Protein AF-A0A2X2W820-F1 (afdb_monomer_lite)

Foldseek 3Di:
DDDDFWDFACPPPGRDTHPDNHDPVVVVVVVVVCCVPVPVCPVVCVDPLVVVLFVVLCVVPQFDPVCVVVVHGDGDPDDDQPDDCVPPVCSVNDPPPD

pLDDT: mean 86.72, std 7.35, range [50.22, 94.31]

Secondary structure (DSSP, 8-state):
-PPPPPEE-SSTT---EESSSS-HHHHHHHHHHHHHHH-GGGGGGGSHHHHHHHHHHHHH--B-HHHHHTT---B------SS--TT-HHHHH-S---

Organism: Clostridium cochlearium (NCBI:txid1494)

Radius of gyration: 21.07 Å; chains: 1; bounding box: 53×29×50 Å

Structure (mmCIF, N/CA/C/O backbone):
data_AF-A0A2X2W820-F1
#
_entry.id   AF-A0A2X2W820-F1
#
loop_
_atom_site.group_PDB
_atom_site.id
_atom_site.type_symbol
_atom_site.label_atom_id
_atom_site.label_alt_id
_atom_site.label_comp_id
_atom_site.label_asym_id
_atom_site.label_entity_id
_atom_site.label_seq_id
_atom_site.pdbx_PDB_ins_code
_atom_site.Cartn_x
_atom_site.Cartn_y
_atom_site.Cartn_z
_atom_site.occupancy
_atom_site.B_iso_or_equiv
_atom_site.auth_seq_id
_atom_site.auth_comp_id
_atom_site.auth_asym_id
_atom_site.auth_atom_id
_atom_site.pdbx_PDB_model_num
ATOM 1 N N . MET A 1 1 ? 32.799 -17.202 -4.151 1.00 73.81 1 MET A N 1
ATOM 2 C CA . MET A 1 1 ? 32.008 -17.813 -5.245 1.00 73.81 1 MET A CA 1
ATOM 3 C C . MET A 1 1 ? 32.164 -16.968 -6.507 1.00 73.81 1 MET A C 1
ATOM 5 O O . MET A 1 1 ? 32.068 -15.749 -6.387 1.00 73.81 1 MET A O 1
ATOM 9 N N . PRO A 1 2 ? 32.434 -17.568 -7.680 1.00 84.69 2 PRO A N 1
ATOM 10 C CA . PRO A 1 2 ? 32.554 -16.828 -8.935 1.00 84.69 2 PRO A CA 1
ATOM 11 C C . PRO A 1 2 ? 31.207 -16.217 -9.349 1.00 84.69 2 PRO A C 1
ATOM 13 O O . PRO A 1 2 ? 30.159 -16.843 -9.201 1.00 84.69 2 PRO A O 1
ATOM 16 N N . ARG A 1 3 ? 31.224 -14.972 -9.843 1.00 85.06 3 ARG A N 1
ATOM 17 C CA . ARG A 1 3 ? 30.019 -14.286 -10.333 1.00 85.06 3 ARG A CA 1
ATOM 18 C C . ARG A 1 3 ? 29.724 -14.703 -11.771 1.00 85.06 3 ARG A C 1
ATOM 20 O O . ARG A 1 3 ? 30.639 -14.874 -12.570 1.00 85.06 3 ARG A O 1
ATOM 27 N N . LYS A 1 4 ? 28.436 -14.810 -12.104 1.00 85.12 4 LYS A N 1
ATOM 28 C CA . LYS A 1 4 ? 27.986 -15.025 -13.484 1.00 85.12 4 LYS A CA 1
ATOM 29 C C . LYS A 1 4 ? 28.462 -13.875 -14.394 1.00 85.12 4 LYS A C 1
ATOM 31 O O . LYS A 1 4 ? 28.409 -12.720 -13.960 1.00 85.12 4 LYS A O 1
ATOM 36 N N . PRO A 1 5 ? 28.899 -14.159 -15.633 1.00 88.88 5 PRO A N 1
ATOM 37 C CA . PRO A 1 5 ? 29.259 -13.118 -16.589 1.00 88.88 5 PRO A CA 1
ATOM 38 C C . PRO A 1 5 ? 28.038 -12.259 -16.949 1.00 88.88 5 PRO A C 1
ATOM 40 O O . PRO A 1 5 ? 26.891 -12.714 -16.881 1.00 88.88 5 PRO A O 1
ATOM 43 N N . LYS A 1 6 ? 28.282 -11.001 -17.333 1.00 91.00 6 LYS A N 1
ATOM 44 C CA . LYS A 1 6 ? 27.225 -10.113 -17.834 1.00 91.00 6 LYS A CA 1
ATOM 45 C C . LYS A 1 6 ? 26.753 -10.605 -19.203 1.00 91.00 6 LYS A C 1
ATOM 47 O O . LYS A 1 6 ? 27.565 -11.027 -20.020 1.00 91.00 6 LYS A O 1
ATOM 52 N N . LYS A 1 7 ? 25.449 -10.521 -19.451 1.00 90.75 7 LYS A N 1
ATOM 53 C CA . LYS A 1 7 ? 24.805 -10.933 -20.704 1.00 90.75 7 LYS A CA 1
ATOM 54 C C . LYS A 1 7 ? 24.215 -9.720 -21.433 1.00 90.75 7 LYS A C 1
ATOM 56 O O . LYS A 1 7 ? 23.846 -8.752 -20.762 1.00 90.75 7 LYS A O 1
ATOM 61 N N . PRO A 1 8 ? 24.120 -9.739 -22.772 1.00 92.62 8 PRO A N 1
ATOM 62 C CA . PRO A 1 8 ? 23.530 -8.632 -23.518 1.00 92.62 8 PRO A CA 1
ATOM 63 C C . PRO A 1 8 ? 22.077 -8.388 -23.098 1.00 92.62 8 PRO A C 1
ATOM 65 O O . PRO A 1 8 ? 21.351 -9.312 -22.720 1.00 92.62 8 PRO A O 1
ATOM 68 N N . CYS A 1 9 ? 21.664 -7.125 -23.141 1.00 94.31 9 CYS A N 1
ATOM 69 C CA . CYS A 1 9 ? 20.281 -6.719 -22.940 1.00 94.31 9 CYS A CA 1
ATOM 70 C C . CYS A 1 9 ? 19.371 -7.390 -23.984 1.00 94.31 9 CYS A C 1
ATOM 72 O O . CYS A 1 9 ? 19.682 -7.401 -25.169 1.00 94.31 9 CYS A O 1
ATOM 74 N N . LYS A 1 10 ? 18.215 -7.914 -23.559 1.00 92.50 10 LYS A N 1
ATOM 75 C CA . LYS A 1 10 ? 17.258 -8.600 -24.448 1.00 92.50 10 LYS A CA 1
ATOM 76 C C . LYS A 1 10 ? 16.485 -7.646 -25.378 1.00 92.50 10 LYS A C 1
ATOM 78 O O . LYS A 1 10 ? 15.791 -8.102 -26.280 1.00 92.50 10 LYS A O 1
ATOM 83 N N . TYR A 1 11 ? 16.568 -6.336 -25.150 1.00 90.88 11 TYR A N 1
ATOM 84 C CA . TYR A 1 11 ? 15.905 -5.343 -25.997 1.00 90.88 11 TYR A CA 1
ATOM 85 C C . TYR A 1 11 ? 16.557 -5.294 -27.394 1.00 90.88 11 TYR A C 1
ATOM 87 O O . TYR A 1 11 ? 17.789 -5.226 -27.466 1.00 90.88 11 TYR A O 1
ATOM 95 N N . PRO A 1 12 ? 15.774 -5.324 -28.490 1.00 91.88 12 PRO A N 1
ATOM 96 C CA . PRO A 1 12 ? 16.311 -5.383 -29.848 1.00 91.88 12 PRO A CA 1
ATOM 97 C C . PRO A 1 12 ? 17.219 -4.182 -30.143 1.00 91.88 12 PRO A C 1
ATOM 99 O O . PRO A 1 12 ? 16.838 -3.034 -29.934 1.00 91.88 12 PRO A O 1
ATOM 102 N N . GLY A 1 13 ? 18.440 -4.453 -30.612 1.00 88.88 13 GLY A N 1
ATOM 103 C CA . GLY A 1 13 ? 19.415 -3.417 -30.973 1.00 88.88 13 GLY A CA 1
ATOM 104 C C . GLY A 1 13 ? 20.142 -2.749 -29.799 1.00 88.88 13 GLY A C 1
ATOM 105 O O . GLY A 1 13 ? 20.891 -1.803 -30.022 1.00 88.88 13 GLY A O 1
ATOM 106 N N . CYS A 1 14 ? 19.966 -3.212 -28.555 1.00 90.81 14 CYS A N 1
ATOM 107 C CA . CYS A 1 14 ? 20.677 -2.646 -27.408 1.00 90.81 14 CYS A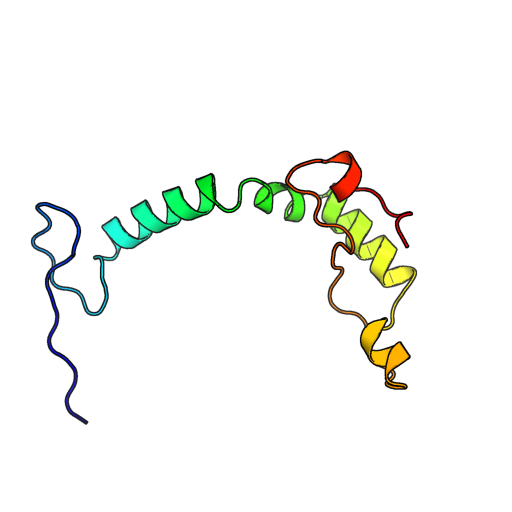 CA 1
ATOM 108 C C . CYS A 1 14 ? 22.066 -3.294 -27.211 1.00 90.81 14 CYS A C 1
ATOM 110 O O . CYS A 1 14 ? 22.127 -4.494 -26.939 1.00 90.81 14 CYS A O 1
ATOM 112 N N . PRO A 1 15 ? 23.174 -2.526 -27.254 1.00 89.50 15 PRO A N 1
ATOM 113 C CA . PRO A 1 15 ? 24.528 -3.067 -27.074 1.00 89.50 15 PRO A CA 1
ATOM 114 C C . PRO A 1 15 ? 24.934 -3.279 -25.600 1.00 89.50 15 PRO A C 1
ATOM 116 O O . PRO A 1 15 ? 26.001 -3.821 -25.323 1.00 89.50 15 PRO A O 1
ATOM 119 N N . GLU A 1 16 ? 24.112 -2.853 -24.638 1.00 91.88 16 GLU A N 1
ATOM 120 C CA . GLU A 1 16 ? 24.472 -2.844 -23.214 1.00 91.88 16 GLU A CA 1
ATOM 121 C C . GLU A 1 16 ? 24.543 -4.251 -22.593 1.00 91.88 16 GLU A C 1
ATOM 123 O O . GLU A 1 16 ? 23.627 -5.067 -22.739 1.00 91.88 16 GLU A O 1
ATOM 128 N N . LEU A 1 17 ? 25.592 -4.503 -21.799 1.00 90.88 17 LEU A N 1
ATOM 129 C CA . LEU A 1 17 ? 25.773 -5.728 -21.011 1.00 90.88 17 LEU A CA 1
ATOM 130 C C . LEU A 1 17 ? 25.204 -5.577 -19.596 1.00 90.88 17 LEU A C 1
ATOM 132 O O . LEU A 1 17 ? 25.503 -4.632 -18.866 1.00 90.88 17 LEU A O 1
ATOM 136 N N . THR A 1 18 ? 24.415 -6.556 -19.165 1.00 90.94 18 THR A N 1
ATOM 137 C CA . THR A 1 18 ? 23.597 -6.475 -17.953 1.00 90.94 18 THR A CA 1
ATOM 138 C C . THR A 1 18 ? 23.669 -7.764 -17.137 1.00 90.94 18 THR A C 1
ATOM 140 O O . THR A 1 18 ? 23.970 -8.839 -17.650 1.00 90.94 18 THR A O 1
ATOM 143 N N . GLU A 1 19 ? 23.400 -7.675 -15.835 1.00 89.44 19 GLU A N 1
ATOM 144 C CA . GLU A 1 19 ? 23.305 -8.856 -14.957 1.00 89.44 19 GLU A CA 1
ATOM 145 C C . GLU A 1 19 ? 21.906 -9.507 -14.994 1.00 89.44 19 GLU A C 1
ATOM 147 O O . GLU A 1 19 ? 21.725 -10.658 -14.572 1.00 89.44 19 GLU A O 1
ATOM 152 N N . GLY A 1 20 ? 20.918 -8.748 -15.481 1.00 87.69 20 GLY A N 1
ATOM 153 C CA . GLY A 1 20 ? 19.508 -9.112 -15.596 1.00 87.69 20 GLY A CA 1
ATOM 154 C C . GLY A 1 20 ? 19.082 -9.319 -17.047 1.00 87.69 20 GLY A C 1
ATOM 155 O O . GLY A 1 20 ? 19.896 -9.636 -17.902 1.00 87.69 20 GLY A O 1
ATOM 156 N N . ASN A 1 21 ? 17.785 -9.187 -17.325 1.00 88.44 21 ASN A N 1
ATOM 157 C CA . ASN A 1 21 ? 17.253 -9.372 -18.681 1.00 88.44 21 ASN A CA 1
ATOM 158 C C . ASN A 1 21 ? 17.343 -8.103 -19.540 1.00 88.44 21 ASN A C 1
ATOM 160 O O . ASN A 1 21 ? 17.451 -8.202 -20.759 1.00 88.44 21 ASN A O 1
ATOM 164 N N . TYR A 1 22 ? 17.309 -6.929 -18.909 1.00 93.25 22 TYR A N 1
ATOM 165 C CA . TYR A 1 22 ? 17.304 -5.632 -19.576 1.00 93.25 22 TYR A CA 1
ATOM 166 C C . TYR A 1 22 ? 18.291 -4.672 -18.909 1.00 93.25 22 TYR A C 1
ATOM 168 O O . TYR A 1 22 ? 18.611 -4.814 -17.725 1.00 93.25 22 TYR A O 1
ATOM 176 N N . CYS A 1 23 ? 18.758 -3.668 -19.656 1.00 93.12 23 CYS A N 1
ATOM 177 C CA . CYS A 1 23 ? 19.552 -2.580 -19.086 1.00 93.12 23 CYS A CA 1
ATOM 178 C C . CYS A 1 23 ? 18.656 -1.673 -18.233 1.00 93.12 23 CYS A C 1
ATOM 180 O O . CYS A 1 23 ? 17.431 -1.749 -18.308 1.00 93.12 23 CYS A O 1
ATOM 182 N N . LYS A 1 24 ? 19.242 -0.791 -17.416 1.00 91.31 24 LYS A N 1
ATOM 183 C CA . LYS A 1 24 ? 18.466 0.072 -16.502 1.00 91.31 24 LYS A CA 1
ATOM 184 C C . LYS A 1 24 ? 17.399 0.906 -17.230 1.00 91.31 24 LYS A C 1
ATOM 186 O O . LYS A 1 24 ? 16.325 1.121 -16.674 1.00 91.31 24 LYS A O 1
ATOM 191 N N . MET A 1 25 ? 17.684 1.340 -18.461 1.00 89.44 25 MET A N 1
ATOM 192 C CA . MET A 1 25 ? 16.746 2.092 -19.302 1.00 89.44 25 MET A CA 1
ATOM 193 C C . MET A 1 25 ? 15.585 1.218 -19.777 1.00 89.44 25 MET A C 1
ATOM 195 O O . MET A 1 25 ? 14.439 1.498 -19.428 1.00 89.44 25 MET A O 1
ATOM 199 N N . HIS A 1 26 ? 15.869 0.104 -20.455 1.00 92.56 26 HIS A N 1
ATOM 200 C CA . HIS A 1 26 ? 14.827 -0.799 -20.954 1.00 92.56 26 HIS A CA 1
ATOM 201 C C . HIS A 1 26 ? 14.035 -1.468 -19.825 1.00 92.56 26 HIS A C 1
ATOM 203 O O . HIS A 1 26 ? 12.829 -1.658 -19.930 1.00 92.56 26 HIS A O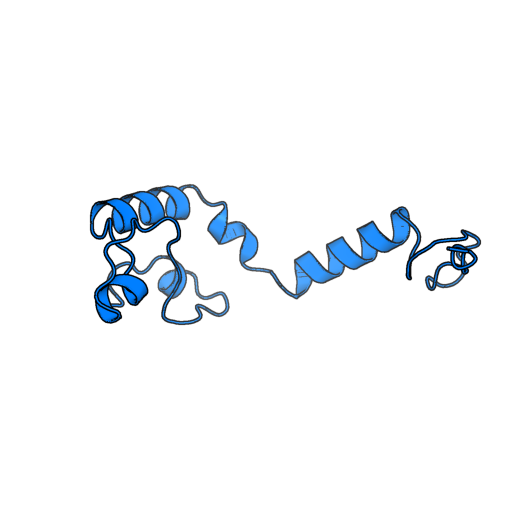 1
ATOM 209 N N . GLN A 1 27 ? 14.667 -1.745 -18.683 1.00 92.12 27 GLN A N 1
ATOM 210 C CA . GLN A 1 27 ? 13.959 -2.233 -17.504 1.00 92.12 27 GLN A CA 1
ATOM 211 C C . GLN A 1 27 ? 12.917 -1.215 -17.022 1.00 92.12 27 GLN A C 1
ATOM 213 O O . GLN A 1 27 ? 11.819 -1.606 -16.631 1.00 92.12 27 GLN A O 1
ATOM 218 N N . LYS A 1 28 ? 13.236 0.085 -17.045 1.00 89.38 28 LYS A N 1
ATOM 219 C CA . LYS A 1 28 ? 12.306 1.151 -16.649 1.00 89.38 28 LYS A CA 1
ATOM 220 C C . LYS A 1 28 ? 11.141 1.273 -17.631 1.00 89.38 28 LYS A C 1
ATOM 222 O O . LYS A 1 28 ? 10.010 1.437 -17.180 1.00 89.38 28 LYS A O 1
ATOM 227 N N . GLU A 1 29 ? 11.410 1.173 -18.928 1.00 89.69 29 GLU A N 1
ATOM 228 C CA . GLU A 1 29 ? 10.391 1.205 -19.983 1.00 89.69 29 GLU A CA 1
ATOM 229 C C . GLU A 1 29 ? 9.400 0.043 -19.851 1.00 89.69 29 GLU A C 1
ATOM 231 O O . GLU A 1 29 ? 8.212 0.274 -19.626 1.00 89.69 29 GLU A O 1
ATOM 236 N N . ILE A 1 30 ? 9.902 -1.195 -19.827 1.00 87.94 30 ILE A N 1
ATOM 237 C CA . ILE A 1 30 ? 9.079 -2.401 -19.664 1.00 87.94 30 ILE A CA 1
ATOM 238 C C . ILE A 1 30 ? 8.298 -2.360 -18.345 1.00 87.94 30 ILE A C 1
ATOM 240 O O . ILE A 1 30 ? 7.113 -2.689 -18.296 1.00 87.94 30 ILE A O 1
ATOM 244 N N . ASN A 1 31 ? 8.929 -1.907 -17.255 1.00 87.25 31 ASN A N 1
ATOM 245 C CA . ASN A 1 31 ? 8.240 -1.755 -15.976 1.00 87.25 31 ASN A CA 1
ATOM 246 C C . ASN A 1 31 ? 7.118 -0.714 -16.050 1.00 87.25 31 ASN A C 1
ATOM 248 O O . ASN A 1 31 ? 6.078 -0.908 -15.420 1.00 87.25 31 ASN A O 1
ATOM 252 N N . ARG A 1 32 ? 7.312 0.403 -16.758 1.00 84.44 32 ARG A N 1
ATOM 253 C CA . ARG A 1 32 ? 6.281 1.437 -16.922 1.00 84.44 32 ARG A CA 1
ATOM 254 C C . ARG A 1 32 ? 5.070 0.862 -17.646 1.00 84.44 32 ARG A C 1
ATOM 256 O O . ARG A 1 32 ? 3.955 1.020 -17.153 1.00 84.44 32 ARG A O 1
ATOM 263 N N . GLU A 1 33 ? 5.300 0.167 -18.751 1.00 82.94 33 GLU A N 1
ATOM 264 C CA . GLU A 1 33 ? 4.247 -0.455 -19.550 1.00 82.94 33 GLU A CA 1
ATOM 265 C C . GLU A 1 33 ? 3.495 -1.540 -18.771 1.00 82.94 33 GLU A C 1
ATOM 267 O O . GLU A 1 33 ? 2.265 -1.509 -18.688 1.00 82.94 33 GLU A O 1
ATOM 272 N N . TYR A 1 34 ? 4.223 -2.421 -18.078 1.00 80.44 34 TYR A N 1
ATOM 273 C CA . TYR A 1 34 ? 3.624 -3.427 -17.202 1.00 80.44 34 TYR A CA 1
ATOM 274 C C . TYR A 1 34 ? 2.777 -2.796 -16.088 1.00 80.44 34 TYR A C 1
ATOM 276 O O . TYR A 1 34 ? 1.659 -3.234 -15.827 1.00 80.44 34 TYR A O 1
ATOM 284 N N . ASN A 1 35 ? 3.278 -1.755 -15.413 1.00 77.50 35 ASN A N 1
ATOM 285 C CA . ASN A 1 35 ? 2.523 -1.093 -14.344 1.00 77.50 35 ASN A CA 1
ATOM 286 C C . ASN A 1 35 ? 1.274 -0.373 -14.871 1.00 77.50 35 ASN A C 1
ATOM 288 O O . ASN A 1 35 ? 0.271 -0.339 -14.161 1.00 77.50 35 ASN A O 1
ATOM 292 N N . CYS A 1 36 ? 1.332 0.198 -16.077 1.00 70.12 36 CYS A N 1
ATOM 293 C CA . CYS A 1 36 ? 0.189 0.855 -16.705 1.00 70.12 36 CYS A CA 1
ATOM 294 C C . CYS A 1 36 ? -0.905 -0.160 -17.072 1.00 70.12 36 CYS A C 1
ATOM 296 O O . CYS A 1 36 ? -2.069 0.055 -16.741 1.00 70.12 36 CYS A O 1
ATOM 298 N N . SER A 1 37 ? -0.512 -1.294 -17.655 1.00 72.69 37 SER A N 1
ATOM 299 C CA . SER A 1 37 ? -1.440 -2.300 -18.187 1.00 72.69 37 SER A CA 1
ATOM 300 C C . SER A 1 37 ? -1.992 -3.248 -17.115 1.00 72.69 37 SER A C 1
ATOM 302 O O . SER A 1 37 ? -3.194 -3.483 -17.055 1.00 72.69 37 SER A O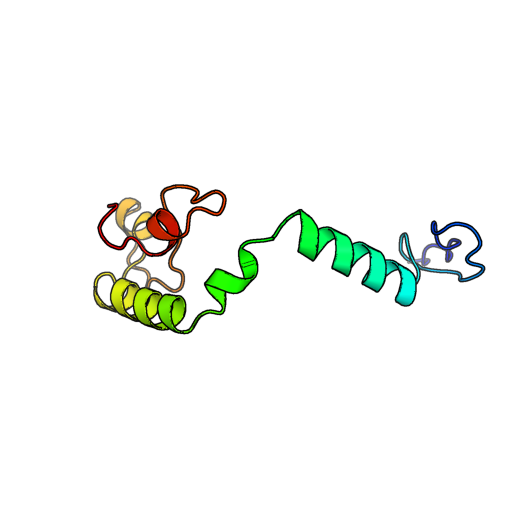 1
ATOM 304 N N . ASN A 1 38 ? -1.143 -3.762 -16.216 1.00 72.81 38 ASN A N 1
ATOM 305 C CA . ASN A 1 38 ? -1.542 -4.785 -15.235 1.00 72.81 38 ASN A CA 1
ATOM 306 C C . ASN A 1 38 ? -2.005 -4.225 -13.884 1.00 72.81 38 ASN A C 1
ATOM 308 O O . ASN A 1 38 ? -2.508 -4.980 -13.052 1.00 72.81 38 ASN A O 1
ATOM 312 N N . ARG A 1 39 ? -1.799 -2.931 -13.600 1.00 74.38 39 ARG A N 1
ATOM 313 C CA . ARG A 1 39 ? -2.201 -2.316 -12.319 1.00 74.38 39 ARG A CA 1
ATOM 314 C C . ARG A 1 39 ? -2.955 -0.990 -12.503 1.00 74.38 39 ARG A C 1
ATOM 316 O O . ARG A 1 39 ? -2.617 -0.011 -11.826 1.00 74.38 39 ARG A O 1
ATOM 323 N N . PRO A 1 40 ? -4.002 -0.939 -13.349 1.00 75.00 40 PRO A N 1
ATOM 324 C CA . PRO A 1 40 ? -4.661 0.317 -13.722 1.00 75.00 40 PRO A CA 1
ATOM 325 C C . PRO A 1 40 ? -5.298 1.043 -12.524 1.00 75.00 40 PRO A C 1
ATOM 327 O O . PRO A 1 40 ? -5.345 2.271 -12.465 1.00 75.00 40 PRO A O 1
ATOM 330 N N . TYR A 1 41 ? -5.715 0.290 -11.507 1.00 79.94 41 TYR A N 1
ATOM 331 C CA . TYR A 1 41 ? -6.369 0.791 -10.297 1.00 79.94 41 TYR A CA 1
ATOM 332 C C . TYR A 1 41 ? -5.411 1.109 -9.138 1.00 79.94 41 TYR A C 1
ATOM 334 O O . TYR A 1 41 ? -5.852 1.553 -8.081 1.00 79.94 41 TYR A O 1
ATOM 342 N N . LYS A 1 42 ? -4.085 0.984 -9.317 1.00 82.69 42 LYS A N 1
ATOM 343 C CA . LYS A 1 42 ? -3.101 1.334 -8.268 1.00 82.69 42 LYS A CA 1
ATOM 344 C C . LYS A 1 42 ? -3.225 2.792 -7.804 1.00 82.69 42 LYS A C 1
ATOM 346 O O . LYS A 1 42 ? -2.897 3.109 -6.663 1.00 82.69 42 LYS A O 1
ATOM 351 N N . LYS A 1 43 ? -3.702 3.677 -8.685 1.00 84.56 43 LYS A N 1
ATOM 352 C CA . LYS A 1 43 ? -3.969 5.088 -8.378 1.00 84.56 43 LYS A CA 1
ATOM 353 C C . LYS A 1 43 ? -5.054 5.275 -7.309 1.00 84.56 43 LYS A C 1
ATOM 355 O O . LYS A 1 43 ? -4.920 6.178 -6.492 1.00 84.56 43 LYS A O 1
ATOM 360 N N . LEU A 1 44 ? -6.060 4.396 -7.252 1.00 86.50 44 LEU A N 1
ATOM 361 C CA . LEU A 1 44 ? -7.168 4.492 -6.292 1.00 86.50 44 LEU A CA 1
ATOM 362 C C . LEU A 1 44 ? -6.672 4.319 -4.853 1.00 86.50 44 LEU A C 1
ATOM 364 O O . LEU A 1 44 ? -7.052 5.083 -3.971 1.00 86.50 44 LEU A O 1
ATOM 368 N N . TYR A 1 45 ? -5.706 3.424 -4.635 1.00 86.19 45 TYR A N 1
ATOM 369 C CA . TYR A 1 45 ? -5.045 3.246 -3.336 1.00 86.19 45 TYR A CA 1
ATOM 370 C C . TYR A 1 45 ? -4.228 4.464 -2.878 1.00 86.19 45 TYR A C 1
ATOM 372 O O . TYR A 1 45 ? -3.898 4.577 -1.701 1.00 86.19 45 TYR A O 1
ATOM 380 N N . LYS A 1 46 ? -3.867 5.376 -3.789 1.00 86.88 46 LYS A N 1
ATOM 381 C CA . LYS A 1 46 ? -3.194 6.636 -3.441 1.00 86.88 46 LYS A CA 1
ATOM 382 C C . LYS A 1 46 ? -4.171 7.787 -3.199 1.00 86.88 46 LYS A C 1
ATOM 384 O O . LYS A 1 46 ? -3.727 8.844 -2.764 1.00 86.88 46 LYS A O 1
ATOM 389 N N . SER A 1 47 ? -5.462 7.604 -3.483 1.00 90.81 47 SER A N 1
ATOM 390 C CA . SER A 1 47 ? -6.470 8.647 -3.286 1.00 90.81 47 SER A CA 1
ATOM 391 C C . SER A 1 47 ? -6.627 8.994 -1.803 1.00 90.81 47 SER A C 1
ATOM 393 O O . SER A 1 47 ? -6.548 8.116 -0.941 1.00 90.81 47 SER A O 1
ATOM 395 N N . SER A 1 48 ? -6.885 10.269 -1.507 1.00 91.81 48 SER A N 1
ATOM 396 C CA . SER A 1 48 ? -7.226 10.740 -0.156 1.00 91.81 48 SER A CA 1
ATOM 397 C C . SER A 1 48 ? -8.425 9.976 0.402 1.00 91.81 48 SER A C 1
ATOM 399 O O . SER A 1 48 ? -8.342 9.422 1.493 1.00 91.81 48 SER A O 1
ATOM 401 N N . ARG A 1 49 ? -9.466 9.799 -0.421 1.00 91.44 49 ARG A N 1
ATOM 402 C CA . ARG A 1 49 ? -10.667 9.019 -0.090 1.00 91.44 49 ARG A CA 1
ATOM 403 C C . ARG A 1 49 ? -10.345 7.618 0.443 1.00 91.44 49 ARG A C 1
ATOM 405 O O . ARG A 1 49 ? -10.933 7.195 1.434 1.00 91.44 49 ARG A O 1
ATOM 412 N N . TRP A 1 50 ? -9.394 6.904 -0.168 1.00 91.75 50 TRP A N 1
ATOM 413 C CA . TRP A 1 50 ? -8.952 5.599 0.339 1.00 91.75 50 TRP A CA 1
ATOM 414 C C . TRP A 1 50 ? -8.212 5.709 1.675 1.00 91.75 50 TRP A C 1
ATOM 416 O O . TRP A 1 50 ? -8.396 4.872 2.552 1.00 91.75 50 TRP A O 1
ATOM 426 N N . GLN A 1 51 ? -7.379 6.734 1.860 1.00 92.12 51 GLN A N 1
ATOM 427 C CA . GLN A 1 51 ? -6.653 6.944 3.115 1.00 92.12 51 GLN A CA 1
ATOM 428 C C . GLN A 1 51 ? -7.592 7.290 4.279 1.00 92.12 51 GLN A C 1
ATOM 430 O O . GLN A 1 51 ? -7.355 6.844 5.404 1.00 92.12 51 GLN A O 1
ATOM 435 N N . ASP A 1 52 ? -8.642 8.079 4.034 1.00 92.06 52 ASP A N 1
ATOM 436 C CA . ASP A 1 52 ? -9.723 8.343 4.994 1.00 92.06 52 ASP A CA 1
ATOM 437 C C . ASP A 1 52 ? -10.478 7.055 5.341 1.00 92.06 52 ASP A C 1
ATOM 439 O O . ASP A 1 52 ? -10.573 6.687 6.513 1.00 92.06 52 ASP A O 1
ATOM 443 N N . LEU A 1 53 ? -10.926 6.313 4.324 1.00 91.31 53 LEU A N 1
ATOM 444 C CA . LEU A 1 53 ? -11.645 5.050 4.497 1.00 91.31 53 LEU A CA 1
ATOM 445 C C . LEU A 1 53 ? -10.806 4.019 5.258 1.00 91.31 53 LEU A C 1
ATOM 447 O O . LEU A 1 53 ? -11.283 3.411 6.213 1.00 91.31 53 LEU A O 1
ATOM 451 N N . ARG A 1 54 ? -9.527 3.866 4.903 1.00 91.56 54 ARG A N 1
ATOM 452 C CA . ARG A 1 54 ? -8.595 2.967 5.594 1.00 91.56 54 ARG A CA 1
ATOM 453 C C . ARG A 1 54 ? -8.488 3.308 7.079 1.00 91.56 54 ARG A C 1
ATOM 455 O O . ARG A 1 54 ? -8.503 2.401 7.905 1.00 91.56 54 ARG A O 1
ATOM 462 N N . ARG A 1 55 ? -8.369 4.593 7.428 1.00 92.00 55 ARG A N 1
ATOM 463 C CA . ARG A 1 55 ? -8.333 5.033 8.833 1.00 92.00 55 ARG A CA 1
ATOM 464 C C . ARG A 1 55 ? -9.642 4.713 9.545 1.00 92.00 55 ARG A C 1
ATOM 466 O O . ARG A 1 55 ? -9.604 4.173 10.644 1.00 92.00 55 ARG A O 1
ATOM 473 N N . TYR A 1 56 ? -10.779 4.985 8.908 1.00 91.38 56 TYR A N 1
ATOM 474 C CA . TYR A 1 56 ? -12.094 4.652 9.452 1.00 91.38 56 TYR A CA 1
ATOM 475 C C . TYR A 1 56 ? -12.233 3.149 9.747 1.00 91.38 56 TYR A C 1
ATOM 477 O O . TYR A 1 56 ? -12.620 2.773 10.852 1.00 91.38 56 TYR A O 1
ATOM 485 N N . VAL A 1 57 ? -11.854 2.285 8.798 1.00 90.00 57 VAL A N 1
ATOM 486 C CA . VAL A 1 57 ? -11.932 0.824 8.958 1.00 90.00 57 VAL A CA 1
ATOM 487 C C . VAL A 1 57 ? -11.000 0.329 10.064 1.00 90.00 57 VAL A C 1
ATOM 489 O O . VAL A 1 57 ? -11.434 -0.455 10.904 1.00 90.00 57 VAL A O 1
ATOM 492 N N . LEU A 1 58 ? -9.756 0.816 10.120 1.00 90.81 58 LEU A N 1
ATOM 493 C CA . LEU A 1 58 ? -8.811 0.442 11.181 1.00 90.81 58 LEU A CA 1
ATOM 494 C C . LEU A 1 58 ? -9.271 0.902 12.570 1.00 90.81 58 LEU A C 1
ATOM 496 O O . LEU A 1 58 ? -9.062 0.186 13.541 1.00 90.81 58 LEU A O 1
ATOM 500 N N . ASN A 1 59 ? -9.934 2.056 12.673 1.00 90.94 59 ASN A N 1
ATOM 501 C CA . ASN A 1 59 ? -10.509 2.515 13.938 1.00 90.94 59 ASN A CA 1
ATOM 502 C C . ASN A 1 59 ? -11.710 1.662 14.365 1.00 90.94 59 ASN A C 1
ATOM 504 O O . ASN A 1 59 ? -11.845 1.331 15.540 1.00 90.94 59 ASN A O 1
ATOM 508 N N . LYS A 1 60 ? -12.582 1.288 13.419 1.00 90.50 60 LYS A N 1
ATOM 509 C CA . LYS A 1 60 ? -13.748 0.434 13.691 1.00 90.50 60 LYS A CA 1
ATOM 510 C C . LYS A 1 60 ? -13.337 -0.997 14.042 1.00 90.50 60 LYS A C 1
ATOM 512 O O . LYS A 1 60 ? -14.011 -1.654 14.831 1.00 90.50 60 LYS A O 1
ATOM 517 N N . GLN A 1 61 ? -12.250 -1.482 13.448 1.00 88.31 61 GLN A N 1
ATOM 518 C CA . GLN A 1 61 ? -11.748 -2.832 13.640 1.00 88.31 61 GLN A CA 1
ATOM 519 C C . GLN A 1 61 ? -10.225 -2.822 13.848 1.00 88.31 61 GLN A C 1
ATOM 521 O O . GLN A 1 61 ? -9.461 -3.082 12.915 1.00 88.31 61 GLN A O 1
ATOM 526 N N . PRO A 1 62 ? -9.775 -2.545 15.085 1.00 91.19 62 PRO A N 1
ATOM 527 C CA . PRO A 1 62 ? -8.356 -2.376 15.395 1.00 91.19 62 PRO A CA 1
ATOM 528 C C . PRO A 1 62 ? -7.571 -3.692 15.424 1.00 91.19 62 PRO A C 1
ATOM 530 O O . PRO A 1 62 ? -6.343 -3.666 15.468 1.00 91.19 62 PRO A O 1
ATOM 533 N N . LEU A 1 63 ? -8.250 -4.843 15.403 1.00 93.06 63 LEU A N 1
ATOM 534 C CA . LEU A 1 63 ? -7.636 -6.170 15.433 1.00 93.06 63 LEU A CA 1
ATOM 535 C C . LEU A 1 63 ? -7.734 -6.868 14.075 1.00 93.06 63 LEU A C 1
ATOM 537 O O . LEU A 1 63 ? -8.708 -6.708 13.338 1.00 93.06 63 LEU A O 1
ATOM 541 N N . CYS A 1 64 ? -6.731 -7.685 13.760 1.00 92.06 64 CYS A N 1
ATOM 542 C CA . CYS A 1 64 ? -6.736 -8.511 12.559 1.00 92.06 64 CYS A CA 1
ATOM 543 C C . CYS A 1 64 ? -7.821 -9.599 12.653 1.00 92.06 64 CYS A C 1
ATOM 545 O O . CYS A 1 64 ? -7.783 -10.440 13.552 1.00 92.06 64 CYS A O 1
ATOM 547 N N . VAL A 1 65 ? -8.759 -9.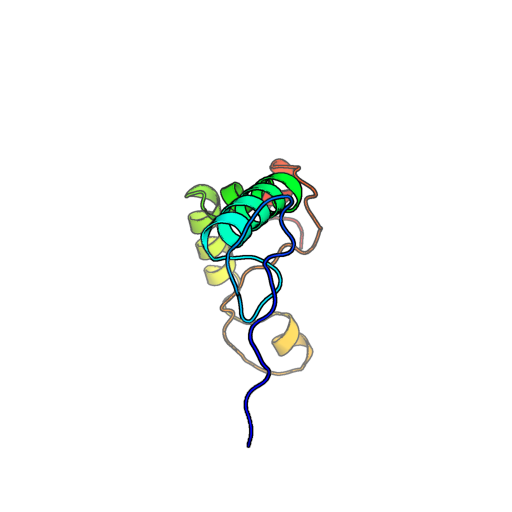618 11.698 1.00 88.50 65 VAL A N 1
ATOM 548 C CA . VAL A 1 65 ? -9.867 -10.598 11.644 1.00 88.50 65 VAL A CA 1
ATOM 549 C C . VAL A 1 65 ? -9.352 -12.026 11.570 1.00 88.50 65 VAL A C 1
ATOM 551 O O . VAL A 1 65 ? -9.878 -12.913 12.234 1.00 88.50 65 VAL A O 1
ATOM 554 N N . GLU A 1 66 ? -8.333 -12.265 10.747 1.00 89.62 66 GLU A N 1
ATOM 555 C CA . GLU A 1 66 ? -7.799 -13.607 10.532 1.00 89.62 66 GLU A CA 1
ATOM 556 C C . GLU A 1 66 ? -7.063 -14.117 11.769 1.00 89.62 66 GLU A C 1
ATOM 558 O O . GLU A 1 66 ? -7.241 -15.263 12.178 1.00 89.62 66 GLU A O 1
ATOM 563 N N . CYS A 1 67 ? -6.291 -13.257 12.432 1.00 92.25 67 CYS A N 1
ATOM 564 C CA . CYS A 1 67 ? -5.664 -13.626 13.692 1.00 92.25 67 CYS A CA 1
ATOM 565 C C . CYS A 1 67 ? -6.707 -13.861 14.785 1.00 92.25 67 CYS A C 1
ATOM 567 O O . CYS A 1 67 ? -6.591 -14.850 15.503 1.00 92.25 67 CYS A O 1
ATOM 569 N N . LEU A 1 68 ? -7.755 -13.034 14.860 1.00 91.06 68 LEU A N 1
ATOM 570 C CA . LEU A 1 68 ? -8.841 -13.218 15.820 1.00 91.06 68 LEU A CA 1
ATOM 571 C C . LEU A 1 68 ? -9.566 -14.557 15.606 1.00 91.06 68 LEU A C 1
ATOM 573 O O . LEU A 1 68 ? -9.827 -15.260 16.578 1.00 91.06 68 LEU A O 1
ATOM 577 N N . LYS A 1 69 ? -9.803 -14.964 14.348 1.00 91.06 69 LYS A N 1
ATOM 578 C CA . LYS A 1 69 ? -10.330 -16.302 14.004 1.00 91.06 69 LYS A CA 1
ATOM 579 C C . LYS A 1 69 ? -9.427 -17.437 14.497 1.00 91.06 69 LYS A C 1
ATOM 581 O O . LYS A 1 69 ? -9.921 -18.497 14.860 1.00 91.06 69 LYS A O 1
ATOM 586 N N . ASN A 1 70 ? -8.118 -17.204 14.541 1.00 94.12 70 ASN A N 1
ATOM 587 C CA . ASN A 1 70 ? -7.122 -18.134 15.072 1.00 94.12 70 ASN A CA 1
ATOM 588 C C . ASN A 1 70 ? -6.854 -17.945 16.582 1.00 94.12 70 ASN A C 1
ATOM 590 O O . ASN A 1 70 ? -5.828 -18.411 17.077 1.00 94.12 70 ASN A O 1
ATOM 594 N N . ASN A 1 71 ? -7.733 -17.247 17.315 1.00 92.06 71 ASN A N 1
ATOM 595 C CA . ASN A 1 71 ? -7.583 -16.914 18.740 1.00 92.06 71 ASN A CA 1
ATOM 596 C C . ASN A 1 71 ? -6.294 -16.138 19.084 1.00 92.06 71 ASN A C 1
ATOM 598 O O . ASN A 1 71 ? -5.766 -16.235 20.190 1.00 92.06 71 ASN A O 1
ATOM 602 N N . ARG A 1 72 ? -5.768 -15.348 18.141 1.00 93.62 72 ARG A N 1
ATOM 603 C CA . ARG A 1 72 ? -4.597 -14.481 18.329 1.00 93.62 72 ARG A CA 1
ATOM 604 C C . ARG A 1 72 ? -5.008 -13.015 18.300 1.00 93.62 72 ARG A C 1
ATOM 606 O O . ARG A 1 72 ? -5.576 -12.537 17.320 1.00 93.62 72 ARG A O 1
ATOM 613 N N . ILE A 1 73 ? -4.646 -12.274 19.342 1.00 91.88 73 ILE A N 1
ATOM 614 C CA . ILE A 1 73 ? -4.896 -10.833 19.427 1.00 91.88 73 ILE A CA 1
ATOM 615 C C . ILE A 1 73 ? -3.707 -10.109 18.800 1.00 91.88 73 ILE A C 1
ATOM 617 O O . ILE A 1 73 ? -2.633 -10.029 19.389 1.00 91.88 73 ILE A O 1
ATOM 621 N N . THR A 1 74 ? -3.890 -9.607 17.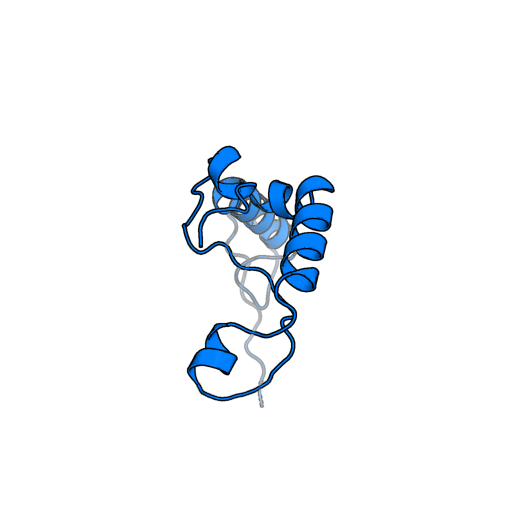581 1.00 92.88 74 THR A N 1
ATOM 622 C CA . THR A 1 74 ? -2.878 -8.805 16.883 1.00 92.88 74 THR A CA 1
ATOM 623 C C . THR A 1 74 ? -3.518 -7.553 16.293 1.00 92.88 74 THR A C 1
ATOM 625 O O . THR A 1 74 ? -4.654 -7.621 15.809 1.00 92.88 74 THR A O 1
ATOM 628 N N . PRO A 1 75 ? -2.822 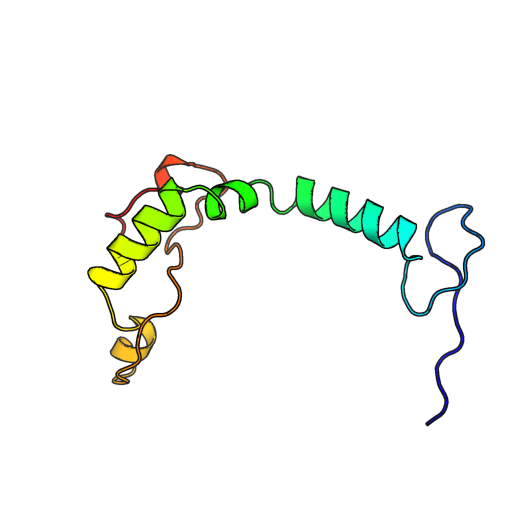-6.404 16.331 1.00 93.06 75 PRO A N 1
ATOM 629 C CA . PRO A 1 75 ? -3.336 -5.174 15.751 1.00 93.06 75 PRO A CA 1
ATOM 630 C C . PRO A 1 75 ? -3.422 -5.287 14.223 1.00 93.06 75 PRO A C 1
ATOM 632 O O . PRO A 1 75 ? -2.513 -5.802 13.569 1.00 93.06 75 PRO A O 1
ATOM 635 N N . ALA A 1 76 ? -4.507 -4.779 13.643 1.00 92.31 76 ALA A N 1
ATOM 636 C CA . ALA A 1 76 ? -4.649 -4.656 12.200 1.00 92.31 76 ALA A CA 1
ATOM 637 C C . ALA A 1 76 ? -3.745 -3.529 11.679 1.00 92.31 76 ALA A C 1
ATOM 639 O O . ALA A 1 76 ? -3.812 -2.390 12.134 1.00 92.31 76 ALA A O 1
ATOM 640 N N . THR A 1 77 ? -2.905 -3.836 10.692 1.00 90.88 77 THR A N 1
ATOM 641 C CA . THR A 1 77 ? -2.017 -2.855 10.038 1.00 90.88 77 THR A CA 1
ATOM 642 C C . THR A 1 77 ? -2.412 -2.586 8.589 1.00 90.88 77 THR A C 1
ATOM 644 O O . THR A 1 77 ? -2.042 -1.561 8.009 1.00 90.88 77 THR A O 1
ATOM 647 N N . VAL A 1 78 ? -3.193 -3.484 7.993 1.00 88.94 78 VAL A N 1
ATOM 648 C CA . VAL A 1 78 ? -3.590 -3.451 6.586 1.00 88.94 78 VAL A CA 1
ATOM 649 C C . VAL A 1 78 ? -5.100 -3.627 6.492 1.00 88.94 78 VAL A C 1
ATOM 651 O O . VAL A 1 78 ? -5.700 -4.351 7.282 1.00 88.94 78 VAL A O 1
ATOM 654 N N . VAL A 1 79 ? -5.698 -2.935 5.525 1.00 89.25 79 VAL A N 1
ATOM 655 C CA . VAL A 1 79 ? -7.094 -3.114 5.120 1.00 89.25 79 VAL A CA 1
ATOM 656 C C . VAL A 1 79 ? -7.060 -3.700 3.720 1.00 89.25 79 VAL A C 1
ATOM 658 O O . VAL A 1 79 ? -6.427 -3.114 2.839 1.00 89.25 79 VAL A O 1
ATOM 661 N N . ASP A 1 80 ? -7.703 -4.850 3.552 1.00 85.50 80 ASP A N 1
ATOM 662 C CA . ASP A 1 80 ? -7.783 -5.575 2.288 1.00 85.50 80 ASP A CA 1
ATOM 663 C C . ASP A 1 80 ? -9.236 -5.643 1.803 1.00 85.50 80 ASP A C 1
ATOM 665 O O . ASP A 1 80 ? -10.173 -5.651 2.608 1.00 85.50 80 ASP A O 1
ATOM 669 N N . HIS A 1 81 ? -9.426 -5.652 0.484 1.00 85.31 81 HIS A N 1
ATOM 670 C CA . HIS A 1 81 ? -10.745 -5.767 -0.134 1.00 85.31 81 HIS A CA 1
ATOM 671 C C . HIS A 1 81 ? -11.174 -7.238 -0.168 1.00 85.31 81 HIS A C 1
ATOM 673 O O . HIS A 1 81 ? -10.577 -8.030 -0.887 1.00 85.31 81 HIS A O 1
ATOM 679 N N . ILE A 1 82 ? -12.264 -7.596 0.520 1.00 82.94 82 ILE A N 1
ATOM 680 C CA . ILE A 1 82 ? -12.796 -8.976 0.516 1.00 82.94 82 ILE A CA 1
ATOM 681 C C . ILE A 1 82 ? -13.195 -9.414 -0.902 1.00 82.94 82 ILE A C 1
ATOM 683 O O . ILE A 1 82 ? -12.907 -10.532 -1.331 1.00 82.94 82 ILE A O 1
ATOM 687 N N . LYS A 1 83 ? -13.864 -8.526 -1.648 1.00 81.50 83 LYS A N 1
ATOM 688 C CA . LYS A 1 83 ? -14.251 -8.770 -3.038 1.00 81.50 83 LYS A CA 1
ATOM 689 C C . LYS A 1 83 ? -13.273 -8.063 -3.978 1.00 81.50 83 LYS A C 1
ATOM 691 O O . LYS A 1 83 ? -13.071 -6.855 -3.844 1.00 81.50 83 LYS A O 1
ATOM 696 N N . PRO A 1 84 ? -12.720 -8.757 -4.988 1.00 83.69 84 PRO A N 1
ATOM 697 C CA . PRO A 1 84 ? -11.891 -8.104 -5.988 1.00 83.69 84 PRO A CA 1
ATOM 698 C C . PRO A 1 84 ? -12.736 -7.101 -6.778 1.00 83.69 84 PRO A C 1
ATOM 700 O O . PRO A 1 84 ? -13.674 -7.470 -7.484 1.00 83.69 84 PRO A O 1
ATOM 703 N N . HIS A 1 85 ? -12.378 -5.824 -6.685 1.00 82.81 85 HIS A N 1
ATOM 704 C CA . HIS A 1 85 ? -13.117 -4.727 -7.308 1.00 82.81 85 HIS A CA 1
ATOM 705 C C . HIS A 1 85 ? -12.984 -4.697 -8.846 1.00 82.81 85 HIS A C 1
ATOM 707 O O . HIS A 1 85 ? -13.818 -4.101 -9.517 1.00 82.81 85 HIS A O 1
ATOM 713 N N . LYS A 1 86 ? -11.952 -5.334 -9.430 1.00 81.00 86 LYS A N 1
ATOM 714 C CA . LYS A 1 86 ? -11.692 -5.414 -10.892 1.00 81.00 86 LYS A CA 1
ATOM 715 C C . LYS A 1 86 ? -11.774 -4.066 -11.642 1.00 81.00 86 LYS A C 1
ATOM 717 O O . LYS A 1 86 ? -12.027 -4.034 -12.840 1.00 81.00 86 LYS A O 1
ATOM 722 N N . GLY A 1 87 ? -11.535 -2.957 -10.943 1.00 75.50 87 GLY A N 1
ATOM 723 C CA . GLY A 1 87 ? -11.619 -1.598 -11.494 1.00 75.50 87 GLY A CA 1
ATOM 724 C C . GLY A 1 87 ? -12.965 -0.886 -11.313 1.00 75.50 87 GLY A C 1
ATOM 725 O O . GLY A 1 87 ? -13.050 0.281 -11.667 1.00 75.50 87 GLY A O 1
ATOM 726 N N . ASN A 1 88 ? -13.977 -1.528 -10.726 1.00 84.19 88 ASN A N 1
ATOM 727 C CA . ASN A 1 88 ? -15.208 -0.856 -10.315 1.00 84.19 88 ASN A CA 1
ATOM 728 C C . ASN A 1 88 ? -14.945 -0.020 -9.046 1.00 84.19 88 ASN A C 1
ATOM 730 O O . ASN A 1 88 ? -14.494 -0.554 -8.029 1.00 84.19 88 ASN A O 1
ATOM 734 N N . GLU A 1 89 ? -15.179 1.289 -9.127 1.00 82.81 89 GLU A N 1
ATOM 735 C CA . GLU A 1 89 ? -14.881 2.236 -8.047 1.00 82.81 89 GLU A CA 1
ATOM 736 C C . GLU A 1 89 ? -15.893 2.159 -6.899 1.00 82.81 89 GLU A C 1
ATOM 738 O O . GLU A 1 89 ? -15.494 2.270 -5.741 1.00 82.81 89 GLU A O 1
ATOM 743 N N . ASP A 1 90 ? -17.168 1.887 -7.180 1.00 85.38 90 ASP A N 1
ATOM 744 C CA . ASP A 1 90 ? -18.190 1.703 -6.144 1.00 85.38 90 ASP A CA 1
ATOM 745 C C . ASP A 1 90 ? -17.833 0.528 -5.232 1.00 85.38 90 ASP A C 1
ATOM 747 O O . ASP A 1 90 ? -17.830 0.666 -4.012 1.00 85.38 90 ASP A O 1
ATOM 751 N N . LEU A 1 91 ? -17.400 -0.597 -5.815 1.00 84.50 91 LEU A N 1
ATOM 752 C CA . LEU A 1 91 ? -16.912 -1.750 -5.048 1.00 84.50 91 LEU A CA 1
ATOM 753 C C . LEU A 1 91 ? -15.605 -1.463 -4.296 1.00 84.50 91 LEU A C 1
ATOM 755 O O . LEU A 1 91 ? -15.310 -2.125 -3.305 1.00 84.50 91 LEU A O 1
ATOM 759 N N . PHE A 1 92 ? -14.797 -0.516 -4.774 1.00 86.44 92 PHE A N 1
ATOM 760 C CA . PHE A 1 92 ? -13.528 -0.163 -4.139 1.00 86.44 92 PHE A CA 1
ATOM 761 C C . PHE A 1 92 ? -13.726 0.678 -2.872 1.00 86.44 92 PHE A C 1
ATOM 763 O O . PHE A 1 92 ? -12.959 0.538 -1.916 1.00 86.44 92 PHE A O 1
ATOM 770 N N . TYR A 1 93 ? -14.723 1.566 -2.882 1.00 86.56 93 TYR A N 1
ATOM 771 C CA . TYR A 1 93 ? -15.024 2.481 -1.781 1.00 86.56 93 TYR A CA 1
ATOM 772 C C . TYR A 1 93 ? -16.159 2.004 -0.871 1.00 86.56 93 TYR A C 1
ATOM 774 O O . TYR A 1 93 ? -16.506 2.718 0.071 1.00 86.56 93 TYR A O 1
ATOM 782 N N . ASP A 1 94 ? -16.737 0.834 -1.131 1.00 85.31 94 ASP A N 1
ATOM 783 C CA . ASP A 1 94 ? -17.771 0.279 -0.271 1.00 85.31 94 ASP A CA 1
ATOM 784 C C . ASP A 1 94 ? -17.191 -0.186 1.077 1.00 85.31 94 ASP A C 1
ATOM 786 O O . ASP A 1 94 ? -16.215 -0.933 1.145 1.00 85.31 94 ASP A O 1
ATOM 790 N N . ILE A 1 95 ? -17.794 0.299 2.164 1.00 76.38 95 ILE A N 1
ATOM 791 C CA . ILE A 1 95 ? -17.379 0.045 3.555 1.00 76.38 95 ILE A CA 1
ATOM 792 C C . ILE A 1 95 ? -18.249 -1.046 4.205 1.00 76.38 95 ILE A C 1
ATOM 794 O O . ILE A 1 95 ? -17.905 -1.580 5.261 1.00 76.38 95 ILE A O 1
ATOM 798 N N . ASN A 1 96 ? -19.403 -1.349 3.610 1.00 70.69 96 ASN A N 1
ATOM 799 C CA . ASN A 1 96 ? -20.456 -2.166 4.205 1.00 70.69 96 ASN A CA 1
ATOM 800 C C . ASN A 1 96 ? -20.412 -3.632 3.765 1.00 70.69 96 ASN A C 1
ATOM 802 O O . ASN A 1 96 ? -21.102 -4.454 4.367 1.00 70.69 96 ASN A O 1
ATOM 806 N N . TYR A 1 97 ? -19.595 -3.981 2.772 1.00 59.72 97 TYR A N 1
ATOM 807 C CA . TYR A 1 97 ? -19.321 -5.369 2.412 1.00 59.72 97 TYR A CA 1
ATOM 808 C C . TYR A 1 97 ? -18.474 -6.052 3.496 1.00 59.72 97 TYR A C 1
ATOM 810 O O . TYR A 1 97 ? -17.244 -6.082 3.437 1.00 59.72 97 TYR A O 1
ATOM 818 N N . LYS A 1 98 ? -19.165 -6.567 4.514 1.00 50.22 98 LYS A N 1
ATOM 819 C CA . LYS A 1 98 ? -18.638 -7.492 5.517 1.00 50.22 98 LYS A CA 1
ATOM 820 C C . LYS A 1 98 ? -18.750 -8.934 5.030 1.00 50.22 98 LYS A C 1
ATOM 822 O O . LYS A 1 98 ? -19.764 -9.246 4.370 1.00 50.22 98 LYS A O 1
#

Sequence (98 aa):
MPRKPKKPCKYPGCPELTEGNYCKMHQKEINREYNCSNRPYKKLYKSSRWQDLRRYVLNKQPLCVECLKNNRITPATVVDHIKPHKGNEDLFYDINYK